Protein AF-A0A351GMQ4-F1 (afdb_monomer)

Radius of gyration: 13.63 Å; Cα contacts (8 Å, |Δi|>4): 111; chains: 1; bounding box: 33×30×32 Å

Sequence (86 aa):
MPCLGNNQPERDLILSPRHRLRLSSSIIGHSTREHQALVSVKDLLQLEGVDVVDTDAPITYYHIMTPEHQLIIAHGCLGETLFTGP

Foldseek 3Di:
DPQQDDCPQVDDDDDDQQWWWKGQDPVPDPPDPGSIDTDGLVVCCVPPPRDDDDDPDDDDDDAADDPDWDWDADSNITITGDDPDD

Solvent-accessible surface area (backbone atoms only — not comparable to full-atom values): 5703 Å² total; per-residue (Å²): 128,55,58,52,31,92,77,36,56,70,48,94,80,92,72,60,56,77,48,30,36,46,31,48,40,90,76,59,57,97,84,50,100,53,58,59,49,78,43,38,47,60,78,41,54,87,41,93,94,42,78,86,85,85,70,94,67,89,82,86,85,85,81,56,70,60,101,56,92,49,73,46,77,56,51,79,28,42,31,58,40,59,67,95,70,135

Mean predicted aligned error: 6.8 Å

Secondary structure (DSSP, 8-state):
--TT-TT-SSS-----TT-EEEEE-TTS-TT-SSSEEEEEGGGGTTSTT------SS---PPPP--SS--EEEETTEEEE------

pLDDT: mean 82.18, std 14.88, range [44.5, 94.12]

Structure (mmCIF, N/CA/C/O backbone):
data_AF-A0A351GMQ4-F1
#
_entry.id   AF-A0A351GMQ4-F1
#
loop_
_atom_site.group_PDB
_atom_site.id
_atom_site.type_symbol
_atom_site.label_atom_id
_atom_site.label_alt_id
_atom_site.label_comp_id
_atom_site.label_asym_id
_atom_site.label_entity_id
_atom_site.label_seq_id
_atom_site.pdbx_PDB_ins_code
_atom_site.Cartn_x
_atom_site.Cartn_y
_atom_site.Cartn_z
_atom_site.occupancy
_atom_site.B_iso_or_equiv
_atom_site.auth_seq_id
_atom_site.auth_comp_id
_atom_site.auth_asym_id
_atom_site.auth_atom_id
_atom_site.pdbx_PDB_model_num
ATOM 1 N N . MET A 1 1 ? -17.122 -8.762 -3.893 1.00 44.50 1 MET A N 1
ATOM 2 C CA . MET A 1 1 ? -17.490 -7.563 -3.098 1.00 44.50 1 MET A CA 1
ATOM 3 C C . MET A 1 1 ? -16.238 -6.721 -2.987 1.00 44.50 1 MET A C 1
ATOM 5 O O . MET A 1 1 ? -15.251 -7.276 -2.517 1.00 44.50 1 MET A O 1
ATOM 9 N N . PRO A 1 2 ? -16.217 -5.467 -3.462 1.00 50.66 2 PRO A N 1
ATOM 10 C CA . PRO A 1 2 ? -14.981 -4.704 -3.499 1.00 50.66 2 PRO A CA 1
ATOM 11 C C . PRO A 1 2 ? -14.609 -4.350 -2.059 1.00 50.66 2 PRO A C 1
ATOM 13 O O . PRO A 1 2 ? -15.313 -3.621 -1.367 1.00 50.66 2 PRO A O 1
ATOM 16 N N . CYS A 1 3 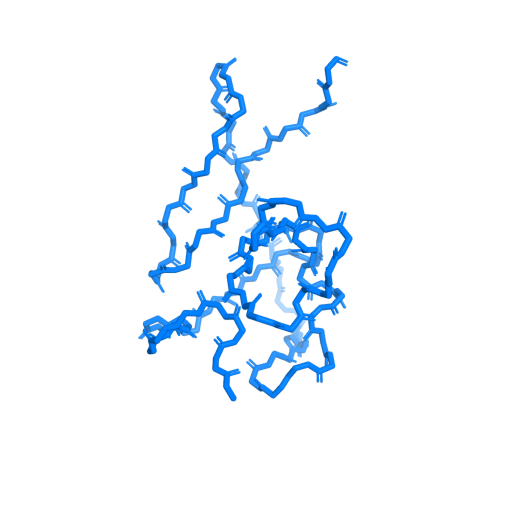? -13.531 -4.957 -1.581 1.00 56.88 3 CYS A N 1
ATOM 17 C CA . CYS A 1 3 ? -13.013 -4.834 -0.221 1.00 56.88 3 CYS A CA 1
ATOM 18 C C . CYS A 1 3 ? -12.646 -3.382 0.152 1.00 56.88 3 CYS A C 1
ATOM 20 O O . CYS A 1 3 ? -12.648 -3.022 1.330 1.00 56.88 3 CYS A O 1
ATOM 22 N N . LEU A 1 4 ? -12.388 -2.555 -0.864 1.00 67.69 4 LEU A N 1
ATOM 23 C CA . LEU A 1 4 ? -11.957 -1.163 -0.761 1.00 67.69 4 LEU A CA 1
ATOM 24 C C . LEU A 1 4 ? -13.119 -0.156 -0.833 1.00 67.69 4 LEU A C 1
ATOM 26 O O . LEU A 1 4 ? -12.964 0.962 -0.366 1.00 67.69 4 LEU A O 1
ATOM 30 N N . GLY A 1 5 ? -14.294 -0.551 -1.336 1.00 66.06 5 GLY A N 1
ATOM 31 C CA . GLY A 1 5 ? -15.443 0.339 -1.547 1.00 66.06 5 GLY A CA 1
ATOM 32 C C . GLY A 1 5 ? -16.079 0.152 -2.926 1.00 66.06 5 GLY A C 1
ATOM 33 O O . GLY A 1 5 ? -15.503 -0.476 -3.808 1.00 66.06 5 GLY A O 1
ATOM 34 N N . ASN A 1 6 ? -17.293 0.667 -3.136 1.00 68.75 6 ASN A N 1
ATOM 35 C CA . ASN A 1 6 ? -17.987 0.492 -4.416 1.00 68.75 6 ASN A CA 1
ATOM 36 C C . ASN A 1 6 ? -17.217 1.193 -5.552 1.00 68.75 6 ASN A C 1
ATOM 38 O O . ASN A 1 6 ? -16.973 2.392 -5.456 1.00 68.75 6 ASN A O 1
ATOM 42 N N . ASN A 1 7 ? -16.864 0.458 -6.614 1.00 72.88 7 ASN A N 1
ATOM 43 C CA . ASN A 1 7 ? -16.015 0.930 -7.722 1.00 72.88 7 ASN A CA 1
ATOM 44 C C . ASN A 1 7 ? -14.630 1.460 -7.296 1.00 72.88 7 ASN A C 1
ATOM 46 O O . ASN A 1 7 ? -14.129 2.409 -7.896 1.00 72.88 7 ASN A O 1
ATOM 50 N N . GLN A 1 8 ? -14.019 0.866 -6.265 1.00 78.69 8 GLN A N 1
ATOM 51 C CA . GLN A 1 8 ? -12.662 1.210 -5.838 1.00 78.69 8 GLN A CA 1
ATOM 52 C C . GLN A 1 8 ? -11.678 0.044 -6.032 1.00 78.69 8 GLN A C 1
ATOM 54 O O . GLN A 1 8 ? -12.031 -1.095 -5.707 1.00 78.69 8 GLN A O 1
ATOM 59 N N . PRO A 1 9 ? -10.448 0.325 -6.504 1.00 86.38 9 PRO A N 1
ATOM 60 C CA . PRO A 1 9 ? -9.950 1.655 -6.869 1.00 86.38 9 PRO A CA 1
ATOM 61 C C . PRO A 1 9 ? -10.542 2.166 -8.200 1.00 86.38 9 PRO A C 1
ATOM 63 O O . PRO A 1 9 ? -10.944 1.382 -9.054 1.00 86.38 9 PRO A O 1
ATOM 66 N N . GLU A 1 10 ? -10.585 3.489 -8.389 1.00 87.06 10 GLU A N 1
ATOM 67 C CA . GLU A 1 10 ? -11.037 4.125 -9.646 1.00 87.06 10 GLU A CA 1
ATOM 68 C C . GLU A 1 10 ? -10.129 3.766 -10.839 1.00 87.06 10 GLU A C 1
ATOM 70 O O . GLU A 1 10 ? -10.528 3.867 -12.000 1.00 87.06 10 GLU A O 1
ATOM 75 N N . ARG A 1 11 ? -8.883 3.384 -10.539 1.00 88.19 11 ARG A N 1
ATOM 76 C CA . ARG A 1 11 ? -7.863 2.840 -11.443 1.00 88.19 11 ARG A CA 1
ATOM 77 C C . ARG A 1 11 ? -6.769 2.149 -10.637 1.00 88.19 11 ARG A C 1
ATOM 79 O O . ARG A 1 11 ? -6.642 2.416 -9.445 1.00 88.19 11 ARG A O 1
ATOM 86 N N . ASP A 1 12 ? -5.944 1.348 -11.297 1.00 89.06 12 ASP A N 1
ATOM 87 C CA . ASP A 1 12 ? -4.869 0.594 -10.650 1.00 89.06 12 ASP A CA 1
ATOM 88 C C . ASP A 1 12 ? -3.974 1.465 -9.752 1.00 89.06 12 ASP A C 1
ATOM 90 O O . ASP A 1 12 ? -3.547 2.565 -10.120 1.00 89.06 12 ASP A O 1
ATOM 94 N N . LEU A 1 13 ? -3.687 0.943 -8.559 1.00 90.75 13 LEU A N 1
ATOM 95 C CA . LEU A 1 13 ? -2.770 1.518 -7.580 1.00 90.75 13 LEU A CA 1
ATOM 96 C C . LEU A 1 13 ? -1.553 0.605 -7.448 1.00 90.75 13 LEU A C 1
ATOM 98 O O . LEU A 1 13 ? -1.678 -0.536 -7.013 1.00 90.75 13 LEU A O 1
ATOM 102 N N . ILE A 1 14 ? -0.366 1.130 -7.751 1.00 92.00 14 ILE A N 1
ATOM 103 C CA . ILE A 1 14 ? 0.901 0.449 -7.468 1.00 92.00 14 ILE A CA 1
ATOM 104 C C . ILE A 1 14 ? 1.405 0.954 -6.120 1.00 92.00 14 ILE A C 1
ATOM 106 O O . ILE A 1 14 ? 1.714 2.136 -5.961 1.00 92.00 14 ILE A O 1
ATOM 110 N N . LEU A 1 15 ? 1.461 0.063 -5.135 1.00 91.75 15 LEU A N 1
ATOM 111 C CA . LEU A 1 15 ? 1.760 0.405 -3.747 1.00 91.75 15 LEU A CA 1
ATOM 112 C C . LEU A 1 15 ? 2.893 -0.457 -3.203 1.00 91.75 15 LEU A C 1
ATOM 114 O O . LEU A 1 15 ? 3.098 -1.591 -3.631 1.00 91.75 15 LEU A O 1
ATOM 118 N N . SER A 1 16 ? 3.605 0.068 -2.204 1.00 92.56 16 SER A N 1
ATOM 119 C CA . SER A 1 16 ? 4.566 -0.751 -1.471 1.00 92.56 16 SER A CA 1
ATOM 120 C C . SER A 1 16 ? 3.825 -1.816 -0.648 1.00 92.56 16 SER A C 1
ATOM 122 O O . SER A 1 16 ? 2.760 -1.528 -0.094 1.00 92.56 16 SER A O 1
ATOM 124 N N . PRO A 1 17 ? 4.392 -3.025 -0.466 1.00 92.88 17 PRO A N 1
ATOM 125 C CA . PRO A 1 17 ? 3.709 -4.115 0.238 1.00 92.88 17 PRO A CA 1
ATOM 126 C C . PRO A 1 17 ? 3.265 -3.778 1.673 1.00 92.88 17 PRO A C 1
ATOM 128 O O . PRO A 1 17 ? 2.323 -4.377 2.188 1.00 92.88 17 PRO A O 1
ATOM 131 N N . ARG A 1 18 ? 3.950 -2.837 2.343 1.00 92.75 18 ARG A N 1
ATOM 132 C CA . ARG A 1 18 ? 3.646 -2.413 3.723 1.00 92.75 18 ARG A CA 1
ATOM 133 C C . ARG A 1 18 ? 2.702 -1.214 3.807 1.00 92.75 18 ARG A C 1
ATOM 135 O O . ARG A 1 18 ? 2.284 -0.898 4.918 1.00 92.75 18 ARG A O 1
ATOM 142 N N . HIS A 1 19 ? 2.380 -0.558 2.692 1.00 93.00 19 HIS A N 1
ATOM 143 C CA . HIS A 1 19 ? 1.385 0.513 2.678 1.00 93.00 19 HIS A CA 1
ATOM 144 C C . HIS A 1 19 ? 0.046 -0.049 3.167 1.00 93.00 19 HIS A C 1
ATOM 146 O O . HIS A 1 19 ? -0.296 -1.186 2.835 1.00 93.00 19 HIS A O 1
ATOM 152 N N . ARG A 1 20 ? -0.693 0.707 3.981 1.00 92.25 20 ARG A N 1
ATOM 153 C CA . ARG A 1 20 ? -1.965 0.247 4.545 1.00 92.25 20 ARG A CA 1
ATOM 154 C C . ARG A 1 20 ? -3.132 0.980 3.911 1.00 92.25 20 ARG A C 1
ATOM 156 O O . ARG A 1 20 ? -3.110 2.202 3.808 1.00 92.25 20 ARG A O 1
ATOM 163 N N . LEU A 1 21 ? -4.142 0.225 3.499 1.00 91.25 21 LEU A N 1
ATOM 164 C CA . LEU A 1 21 ? -5.392 0.755 2.966 1.00 91.25 21 LEU A CA 1
ATOM 165 C C . LEU A 1 21 ? -6.513 0.537 3.977 1.00 91.25 21 LEU A C 1
ATOM 167 O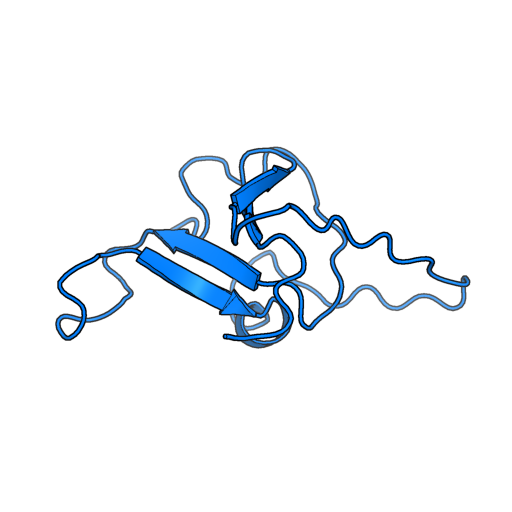 O . LEU A 1 21 ? -6.541 -0.479 4.680 1.00 91.25 21 LEU A O 1
ATOM 171 N N . ARG A 1 22 ? -7.444 1.488 4.045 1.00 88.31 22 ARG A N 1
ATOM 172 C CA . ARG A 1 22 ? -8.655 1.357 4.851 1.00 88.31 22 ARG A CA 1
ATOM 173 C C . ARG A 1 22 ? -9.654 0.497 4.097 1.00 88.31 22 ARG A C 1
ATOM 175 O O . ARG A 1 22 ? -10.199 0.917 3.083 1.00 88.31 22 ARG A O 1
ATOM 182 N N . LEU A 1 23 ? -9.936 -0.678 4.633 1.00 83.94 23 LEU A N 1
ATOM 183 C CA . LEU A 1 23 ? -11.027 -1.520 4.166 1.00 83.94 23 LEU A CA 1
ATOM 184 C C . LEU A 1 23 ? -12.284 -1.184 4.952 1.00 83.94 23 LEU A C 1
ATOM 186 O O . LEU A 1 23 ? -12.232 -1.070 6.177 1.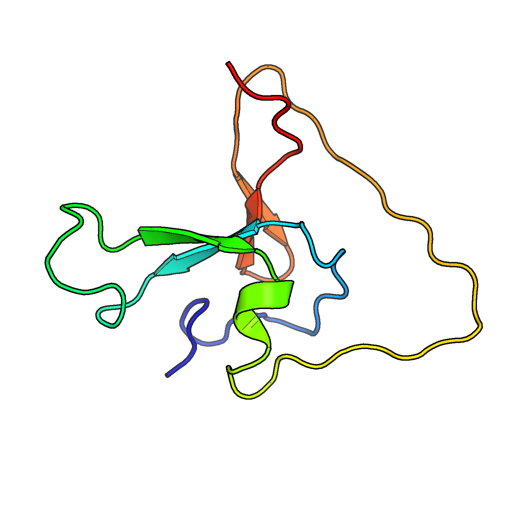00 83.94 23 LEU A O 1
ATOM 190 N N . SER A 1 24 ? -13.414 -1.080 4.262 1.00 70.06 24 SER A N 1
ATOM 191 C CA . SER A 1 24 ? -14.735 -1.017 4.884 1.00 70.06 24 SER A CA 1
A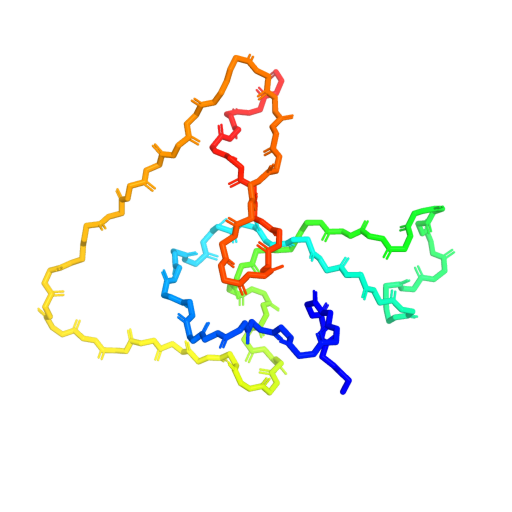TOM 192 C C . SER A 1 24 ? -15.556 -2.184 4.370 1.00 70.06 24 SER A C 1
ATOM 194 O O . SER A 1 24 ? -15.959 -2.203 3.209 1.00 70.06 24 SER A O 1
ATOM 196 N N . SER A 1 25 ? -15.789 -3.183 5.211 1.00 61.81 25 SER A N 1
ATOM 197 C CA . SER A 1 25 ? -16.645 -4.304 4.841 1.00 61.81 25 SER A CA 1
ATOM 198 C C . SER A 1 25 ? -17.336 -4.878 6.067 1.00 61.81 25 SER A C 1
ATOM 200 O O . SER A 1 25 ? -16.800 -4.870 7.173 1.00 61.81 25 SER A O 1
ATOM 202 N N . SER A 1 26 ? -18.502 -5.471 5.838 1.00 52.41 26 SER A N 1
ATOM 203 C CA . SER A 1 26 ? -19.140 -6.420 6.752 1.00 52.41 26 SER A CA 1
ATOM 204 C C . SER A 1 26 ? -18.339 -7.726 6.929 1.00 52.41 26 SER A C 1
ATOM 206 O O . SER A 1 26 ? -18.749 -8.581 7.706 1.00 52.41 26 SER A O 1
ATOM 208 N N . ILE A 1 27 ? -17.207 -7.887 6.223 1.00 52.03 27 ILE A N 1
ATOM 209 C CA . ILE A 1 27 ? -16.304 -9.053 6.271 1.00 52.03 27 ILE A CA 1
ATOM 210 C C . ILE A 1 27 ? -15.285 -8.913 7.419 1.00 52.03 27 ILE A C 1
ATOM 212 O O . ILE A 1 27 ? -14.750 -9.912 7.899 1.00 52.03 27 ILE A O 1
ATOM 216 N N . ILE A 1 28 ? -15.059 -7.694 7.925 1.00 52.59 28 ILE A N 1
ATOM 217 C CA . ILE A 1 28 ? -14.322 -7.471 9.174 1.00 52.59 28 ILE A CA 1
ATOM 218 C C . ILE A 1 28 ? -15.260 -7.905 10.307 1.00 52.59 28 ILE A C 1
ATOM 220 O O . ILE A 1 28 ? -16.180 -7.183 10.687 1.00 52.59 28 ILE A O 1
ATOM 224 N N . GLY A 1 29 ? -15.091 -9.152 10.752 1.00 45.09 29 GLY A N 1
ATOM 225 C CA . GLY A 1 29 ? -15.975 -9.832 11.693 1.00 45.09 29 GLY A CA 1
ATOM 226 C C . GLY A 1 29 ? -16.264 -9.045 12.976 1.00 45.09 29 GLY A C 1
ATOM 227 O O . GLY A 1 29 ? -15.505 -8.168 13.381 1.00 45.09 29 GLY A O 1
ATOM 228 N N . HIS A 1 30 ? -17.378 -9.426 13.608 1.00 50.19 30 HIS A N 1
ATOM 229 C CA . HIS A 1 30 ? -18.081 -8.889 14.787 1.00 50.19 30 HIS A CA 1
ATOM 230 C C . HIS A 1 30 ? -17.271 -8.430 16.030 1.00 50.19 30 HIS A C 1
ATOM 232 O O . HIS A 1 30 ? -17.876 -8.091 17.046 1.00 50.19 30 HIS A O 1
ATOM 238 N N . SER A 1 31 ? -15.940 -8.410 16.004 1.00 52.47 31 SER A N 1
ATOM 239 C CA . SER A 1 31 ? -15.070 -8.039 17.125 1.00 52.47 31 SER A CA 1
ATOM 240 C C . SER A 1 31 ? -14.643 -6.567 17.150 1.00 52.47 31 SER A C 1
ATOM 242 O O . SER A 1 31 ? -14.154 -6.106 18.181 1.00 52.47 31 SER A O 1
ATOM 244 N N . THR A 1 32 ? -14.834 -5.807 16.067 1.00 47.75 32 THR A N 1
ATOM 245 C CA . THR A 1 32 ? -14.501 -4.375 16.019 1.00 47.75 32 THR A CA 1
ATOM 246 C C . THR A 1 32 ? -15.781 -3.551 15.930 1.00 47.75 32 THR A C 1
ATOM 248 O O . THR A 1 32 ? -16.583 -3.697 15.014 1.00 47.75 32 THR A O 1
ATOM 251 N N . ARG A 1 33 ? -16.003 -2.675 16.918 1.00 48.66 33 ARG A N 1
ATOM 252 C CA . ARG A 1 33 ? -17.118 -1.707 16.925 1.00 48.66 33 ARG A CA 1
ATOM 253 C C . ARG A 1 33 ? -17.013 -0.658 15.807 1.00 48.66 33 ARG A C 1
ATOM 255 O O . ARG A 1 33 ? -17.908 0.168 15.677 1.00 48.66 33 ARG A O 1
ATOM 262 N N . GLU A 1 34 ? -15.968 -0.727 14.988 1.00 53.22 34 GLU A N 1
ATOM 263 C CA . GLU A 1 34 ? -15.826 0.019 13.749 1.00 53.22 34 GLU A CA 1
ATOM 264 C C . GLU A 1 34 ? -15.625 -0.972 12.602 1.00 53.22 34 GLU A C 1
ATOM 266 O O . GLU A 1 34 ? -14.666 -1.735 12.595 1.00 53.22 34 GLU A O 1
ATOM 271 N N . HIS A 1 35 ? -16.522 -0.962 11.615 1.00 62.59 35 HIS A N 1
ATOM 272 C CA . HIS A 1 35 ? -16.454 -1.814 10.417 1.00 62.59 35 HIS A CA 1
ATOM 273 C C . HIS A 1 35 ? -15.352 -1.371 9.435 1.00 62.59 35 HIS A C 1
ATOM 275 O O . HIS A 1 35 ? -15.549 -1.383 8.216 1.00 62.59 35 HIS A O 1
ATOM 281 N N . GLN A 1 36 ? -14.230 -0.874 9.959 1.00 72.00 36 GLN A N 1
ATOM 282 C CA . GLN A 1 36 ? -13.143 -0.270 9.205 1.00 72.00 36 GLN A CA 1
ATOM 283 C C . GLN A 1 36 ? -11.803 -0.667 9.822 1.00 72.00 36 GLN A C 1
ATOM 285 O O . GLN A 1 36 ? -11.607 -0.543 11.028 1.00 72.00 36 GLN A O 1
ATOM 290 N N . ALA A 1 37 ? -10.872 -1.137 8.994 1.00 85.06 37 ALA A N 1
ATOM 291 C CA . ALA A 1 37 ? -9.533 -1.518 9.437 1.00 85.06 37 ALA A CA 1
ATOM 292 C C . ALA A 1 37 ? -8.477 -1.087 8.419 1.00 85.06 37 ALA A C 1
ATOM 294 O O . ALA A 1 37 ? -8.728 -1.098 7.214 1.00 85.06 37 ALA A O 1
ATOM 295 N N . LEU A 1 38 ? -7.287 -0.742 8.915 1.00 88.81 38 LEU A N 1
ATOM 296 C CA . LEU A 1 38 ? -6.101 -0.528 8.090 1.00 88.81 38 LEU A CA 1
ATOM 297 C C . LEU A 1 38 ? -5.370 -1.855 7.899 1.00 88.81 38 LEU A C 1
ATOM 299 O O . LEU A 1 38 ? -4.843 -2.432 8.854 1.00 88.81 38 LEU A O 1
ATOM 303 N N . VAL A 1 39 ? -5.334 -2.329 6.659 1.00 90.31 39 VAL A N 1
ATOM 304 C CA . VAL A 1 39 ? -4.720 -3.608 6.289 1.00 90.31 39 VAL A CA 1
ATOM 305 C C . VAL A 1 39 ? -3.578 -3.351 5.321 1.00 90.31 39 VAL A C 1
ATOM 307 O O . VAL A 1 39 ? -3.687 -2.495 4.445 1.00 90.31 39 VAL A O 1
ATOM 310 N N . SER A 1 40 ? -2.458 -4.053 5.509 1.00 91.69 40 SER A N 1
ATOM 311 C CA . SER A 1 40 ? -1.304 -3.881 4.629 1.00 91.69 40 SER A CA 1
ATOM 312 C C . SER A 1 40 ? -1.557 -4.527 3.268 1.00 91.69 40 SER A C 1
ATOM 314 O O . SER A 1 40 ? -2.181 -5.582 3.199 1.00 91.69 40 SER A O 1
ATOM 316 N N . VAL A 1 41 ? -1.072 -3.912 2.188 1.00 91.75 41 VAL A N 1
ATOM 317 C CA . VAL A 1 41 ? -1.323 -4.375 0.811 1.00 91.75 41 VAL A CA 1
ATOM 318 C C . VAL A 1 41 ? -0.895 -5.830 0.600 1.00 91.75 41 VAL A C 1
ATOM 320 O O . VAL A 1 41 ? -1.618 -6.588 -0.036 1.00 91.75 41 VAL A O 1
ATOM 323 N N . LYS A 1 42 ? 0.219 -6.273 1.196 1.00 93.12 42 LYS A N 1
ATOM 324 C CA . LYS A 1 42 ? 0.647 -7.685 1.127 1.00 93.12 42 LYS A CA 1
ATOM 325 C C . LYS A 1 42 ? -0.366 -8.673 1.722 1.00 93.12 42 LYS A C 1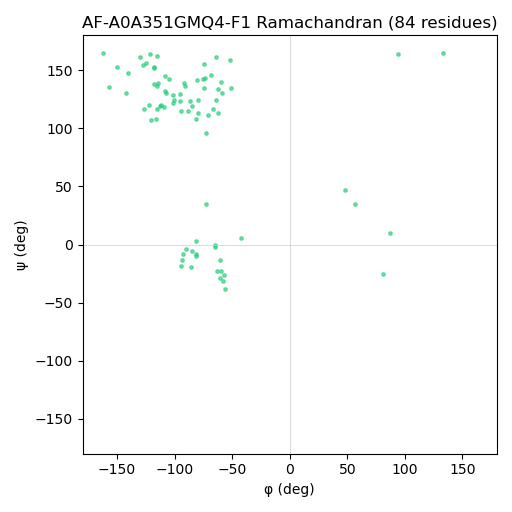
ATOM 327 O O . LYS A 1 42 ? -0.411 -9.820 1.293 1.00 93.12 42 LYS A O 1
ATOM 332 N N . ASP A 1 43 ? -1.164 -8.248 2.700 1.00 91.06 43 ASP A N 1
ATOM 333 C CA . ASP A 1 43 ? -2.181 -9.099 3.326 1.00 91.06 43 ASP A CA 1
ATOM 334 C C . ASP A 1 43 ? -3.462 -9.141 2.467 1.00 91.06 43 ASP A C 1
ATOM 336 O O . ASP A 1 43 ? -4.344 -9.963 2.710 1.00 91.06 43 ASP A O 1
ATOM 340 N N . LEU A 1 44 ? -3.557 -8.282 1.442 1.00 88.69 44 LEU A N 1
ATOM 341 C CA . LEU A 1 44 ? -4.660 -8.225 0.479 1.00 88.69 44 LEU A CA 1
ATOM 342 C C . LEU A 1 44 ? -4.443 -9.116 -0.749 1.00 88.69 44 LEU A C 1
ATOM 344 O O . LEU A 1 44 ? -5.356 -9.222 -1.555 1.00 88.69 44 LEU A O 1
ATOM 348 N N . LEU A 1 45 ? -3.293 -9.786 -0.889 1.00 90.00 45 LEU A N 1
ATOM 349 C CA . LEU A 1 45 ? -2.974 -10.643 -2.047 1.00 90.00 45 LEU A CA 1
ATOM 350 C C . LEU A 1 45 ? -3.941 -11.826 -2.248 1.00 90.00 45 LEU A C 1
ATOM 352 O O . LEU A 1 45 ? -3.912 -12.483 -3.279 1.00 90.00 45 LEU A O 1
ATOM 356 N N . GLN A 1 46 ? -4.780 -12.135 -1.256 1.00 86.31 46 GLN A N 1
ATOM 357 C CA . GLN A 1 46 ? -5.831 -13.154 -1.374 1.00 86.31 46 GLN A CA 1
ATOM 358 C C . GLN A 1 46 ? -7.124 -12.609 -2.004 1.00 86.31 46 GLN A C 1
ATOM 360 O O . GLN A 1 46 ? -8.073 -13.365 -2.208 1.00 86.31 46 GLN A O 1
ATOM 365 N N . LEU A 1 47 ? -7.199 -11.300 -2.253 1.00 84.88 47 LEU A N 1
ATOM 366 C CA . LEU A 1 47 ? -8.361 -10.640 -2.832 1.00 84.88 47 LEU A CA 1
ATOM 367 C C . LEU A 1 47 ? -8.222 -10.587 -4.352 1.00 84.88 47 LEU A C 1
ATOM 369 O O . LEU A 1 47 ? -7.157 -10.295 -4.886 1.00 84.88 47 LEU A O 1
ATOM 373 N N . GLU A 1 48 ? -9.328 -10.843 -5.046 1.00 83.62 48 GLU A N 1
ATOM 374 C CA . GLU A 1 48 ? -9.403 -10.717 -6.500 1.00 83.62 48 GLU A CA 1
ATOM 375 C C . GLU A 1 48 ? -9.061 -9.281 -6.938 1.00 83.62 48 GLU A C 1
ATOM 377 O O . GLU A 1 48 ? -9.608 -8.319 -6.392 1.00 83.62 48 GLU A O 1
ATOM 382 N N . GLY A 1 49 ? -8.160 -9.146 -7.917 1.00 86.00 49 GLY A N 1
ATOM 383 C CA . GLY A 1 49 ? -7.695 -7.856 -8.439 1.00 86.00 49 GLY A CA 1
ATOM 384 C C . GLY A 1 49 ? -6.516 -7.232 -7.682 1.00 86.00 49 GLY A C 1
ATOM 385 O O . GLY A 1 49 ? -6.193 -6.072 -7.933 1.00 86.00 49 GLY A O 1
ATOM 386 N N . VAL A 1 50 ? -5.883 -7.964 -6.757 1.00 90.19 50 VAL A N 1
ATOM 387 C CA . VAL A 1 50 ? -4.648 -7.538 -6.083 1.00 90.19 50 VAL A CA 1
ATOM 388 C C . VAL A 1 50 ? -3.518 -8.496 -6.437 1.00 90.19 50 VAL A C 1
ATOM 390 O O . VAL A 1 50 ? -3.459 -9.611 -5.927 1.00 90.19 50 VAL A O 1
ATOM 393 N N . ASP A 1 51 ? -2.582 -8.022 -7.253 1.00 92.88 51 ASP A N 1
ATOM 394 C CA . ASP A 1 51 ? -1.470 -8.823 -7.758 1.00 92.88 51 ASP A CA 1
ATOM 395 C C . ASP A 1 51 ? -0.110 -8.185 -7.448 1.00 92.88 51 ASP A C 1
ATOM 397 O O . ASP A 1 51 ? 0.020 -6.973 -7.246 1.00 92.88 51 ASP A O 1
ATOM 401 N N . VAL A 1 52 ? 0.931 -9.020 -7.418 1.00 93.19 52 VAL A N 1
ATOM 402 C CA . VAL A 1 52 ? 2.317 -8.552 -7.324 1.00 93.19 52 VAL A CA 1
ATOM 403 C C . VAL A 1 52 ? 2.777 -8.101 -8.705 1.00 93.19 52 VAL A C 1
ATOM 405 O O . VAL A 1 52 ? 2.755 -8.876 -9.658 1.00 93.19 52 VAL A O 1
ATOM 408 N N . VAL A 1 53 ? 3.241 -6.856 -8.802 1.00 93.00 53 VAL A N 1
ATOM 409 C CA . VAL A 1 53 ? 3.898 -6.350 -10.010 1.00 93.00 53 VAL A CA 1
ATOM 410 C C . VAL A 1 53 ? 5.354 -6.810 -10.001 1.00 93.00 53 VAL A C 1
ATOM 412 O O . VAL A 1 53 ? 6.152 -6.308 -9.209 1.00 93.00 53 VAL A O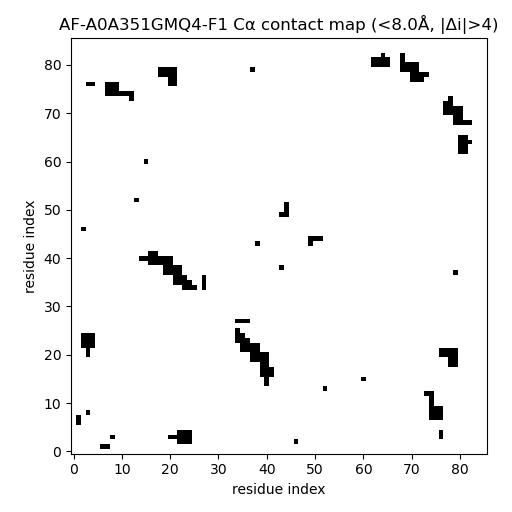 1
ATOM 415 N N . ASP A 1 54 ? 5.686 -7.762 -10.872 1.00 90.69 54 ASP A N 1
ATOM 416 C CA . ASP A 1 54 ? 7.064 -8.195 -11.112 1.00 90.69 54 ASP A CA 1
ATOM 417 C C . ASP A 1 54 ? 7.707 -7.304 -12.183 1.00 90.69 54 ASP A C 1
ATOM 419 O O . ASP A 1 54 ? 7.150 -7.109 -13.267 1.00 90.69 54 ASP A O 1
ATOM 423 N N . THR A 1 55 ? 8.837 -6.681 -11.857 1.00 90.00 55 THR A N 1
ATOM 424 C CA . THR A 1 55 ? 9.507 -5.722 -12.740 1.00 90.00 55 THR A CA 1
ATOM 425 C C . THR A 1 55 ? 10.985 -5.599 -12.402 1.00 90.00 55 THR A C 1
ATOM 427 O O . THR A 1 55 ? 11.363 -5.428 -11.245 1.00 90.00 55 THR A O 1
ATOM 430 N N . ASP A 1 56 ? 11.815 -5.604 -13.443 1.00 91.69 56 ASP A N 1
ATOM 431 C CA . ASP A 1 56 ? 13.257 -5.354 -13.344 1.00 91.69 56 ASP A CA 1
ATOM 432 C C . ASP A 1 56 ? 13.593 -3.852 -13.290 1.00 91.69 56 ASP A C 1
ATOM 434 O O . ASP A 1 56 ? 14.746 -3.460 -13.091 1.00 91.69 56 ASP A O 1
ATOM 438 N N . ALA A 1 57 ? 12.598 -2.982 -13.498 1.00 93.56 57 ALA A N 1
ATOM 439 C CA . ALA A 1 57 ? 12.794 -1.541 -13.460 1.00 93.56 57 ALA A CA 1
ATOM 440 C C . ALA A 1 57 ? 12.939 -1.038 -12.011 1.00 93.56 57 ALA A C 1
ATOM 442 O O . ALA A 1 57 ? 12.221 -1.497 -11.118 1.00 93.56 57 ALA A O 1
ATOM 443 N N . PRO A 1 58 ? 13.814 -0.047 -11.755 1.00 92.38 58 PRO A N 1
ATOM 444 C CA . PRO A 1 58 ? 13.934 0.543 -10.429 1.00 92.38 58 PRO A CA 1
ATOM 445 C C . PRO A 1 58 ? 12.621 1.219 -10.012 1.00 92.38 58 PRO A C 1
ATOM 447 O O . PRO A 1 58 ? 12.032 1.986 -10.775 1.00 92.38 58 PRO A O 1
ATOM 450 N N . ILE A 1 59 ? 12.194 0.962 -8.774 1.00 91.81 59 ILE A N 1
ATOM 451 C CA . ILE A 1 59 ? 10.987 1.543 -8.180 1.00 91.81 59 ILE A CA 1
ATOM 452 C C . ILE A 1 59 ? 11.368 2.591 -7.136 1.00 91.81 59 ILE A C 1
ATOM 454 O O . ILE A 1 59 ? 12.149 2.321 -6.223 1.00 91.81 59 ILE A O 1
ATOM 458 N N . THR A 1 60 ? 10.756 3.771 -7.237 1.00 92.25 60 THR A N 1
ATOM 459 C CA . THR A 1 60 ? 10.882 4.850 -6.250 1.00 92.25 60 THR A CA 1
ATOM 460 C C . THR A 1 60 ? 9.570 4.998 -5.490 1.00 92.25 60 THR A C 1
ATOM 462 O O . THR A 1 60 ? 8.543 5.328 -6.080 1.00 92.25 60 THR A O 1
ATOM 465 N N . TYR A 1 61 ? 9.604 4.795 -4.173 1.00 90.25 61 TYR A N 1
ATOM 466 C CA . TYR A 1 61 ? 8.456 5.034 -3.299 1.00 90.25 61 TYR A CA 1
ATOM 467 C C . TYR A 1 61 ? 8.531 6.426 -2.675 1.00 90.25 61 TYR A C 1
ATOM 469 O O . TYR A 1 61 ? 9.535 6.790 -2.064 1.00 90.25 61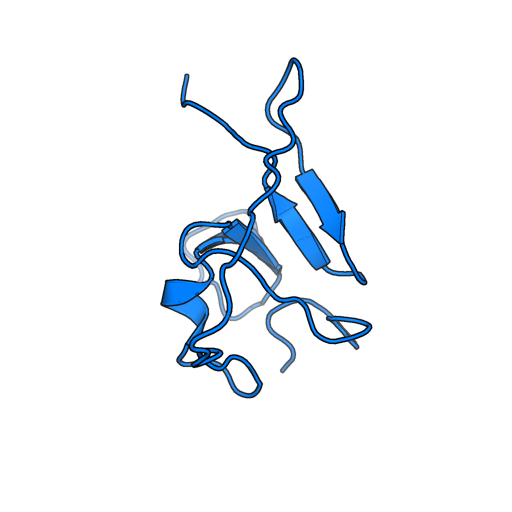 TYR A O 1
ATOM 477 N N . TYR A 1 62 ? 7.440 7.182 -2.782 1.00 90.75 62 TYR A N 1
ATOM 478 C CA . TYR A 1 62 ? 7.276 8.457 -2.095 1.00 90.75 62 TYR A CA 1
ATOM 479 C C . TYR A 1 62 ? 6.415 8.258 -0.852 1.00 90.75 62 TYR A C 1
ATOM 481 O O . TYR A 1 62 ? 5.290 7.765 -0.933 1.00 90.75 62 TYR A O 1
ATOM 489 N N . HIS A 1 63 ? 6.948 8.653 0.300 1.00 90.62 63 HIS A N 1
ATOM 490 C CA . HIS A 1 63 ? 6.221 8.637 1.561 1.00 90.62 63 HIS A CA 1
ATOM 491 C C . HIS A 1 63 ? 5.740 10.045 1.898 1.00 90.62 63 HIS A C 1
ATOM 493 O O . HIS A 1 63 ? 6.524 10.992 1.900 1.00 90.62 63 HIS A O 1
ATOM 499 N N . ILE A 1 64 ? 4.450 10.169 2.197 1.00 91.38 64 ILE A N 1
ATOM 500 C CA . ILE A 1 64 ? 3.837 11.411 2.666 1.00 91.38 64 ILE A CA 1
ATOM 501 C C . ILE A 1 64 ? 3.680 11.290 4.177 1.00 91.38 64 ILE A C 1
ATOM 503 O O . ILE A 1 64 ? 3.018 10.366 4.642 1.00 91.38 64 ILE A O 1
ATOM 507 N N . MET A 1 65 ? 4.281 12.208 4.929 1.00 93.88 65 MET A N 1
ATOM 508 C CA . MET A 1 65 ? 4.137 12.309 6.381 1.00 93.88 65 MET A CA 1
ATOM 509 C C . MET A 1 65 ? 3.438 13.623 6.723 1.00 93.88 65 MET A C 1
ATOM 511 O O . MET A 1 65 ? 3.759 14.670 6.159 1.00 93.88 65 MET A O 1
ATOM 515 N N . THR A 1 66 ? 2.489 13.562 7.647 1.00 93.06 66 THR A N 1
ATOM 516 C CA . THR A 1 66 ? 1.725 14.709 8.150 1.00 93.06 66 THR A CA 1
ATOM 517 C C . THR A 1 66 ? 2.030 14.943 9.636 1.00 93.06 66 THR A C 1
ATOM 519 O O . THR A 1 66 ? 2.552 14.039 10.289 1.00 93.06 66 THR A O 1
ATOM 522 N N . PRO A 1 67 ? 1.735 16.138 10.198 1.00 92.06 67 PRO A N 1
ATOM 523 C CA . PRO A 1 67 ? 1.978 16.423 11.620 1.00 92.06 67 PRO A CA 1
ATOM 524 C C . PRO A 1 67 ? 1.262 15.462 12.576 1.00 92.06 67 PRO A C 1
ATOM 526 O O . PRO A 1 67 ? 1.766 15.161 13.652 1.00 92.06 67 PRO A O 1
ATOM 529 N N . GLU A 1 68 ? 0.097 14.971 12.160 1.00 91.81 68 GLU A N 1
ATOM 530 C CA . GLU A 1 68 ? -0.675 13.942 12.849 1.00 91.81 68 GLU A CA 1
ATOM 531 C C . GLU A 1 68 ? -0.882 12.746 11.924 1.00 91.81 68 GLU A C 1
ATOM 533 O O . GLU A 1 68 ? -0.729 12.860 10.707 1.00 91.81 68 GLU A O 1
ATOM 538 N N . HIS A 1 69 ? -1.273 11.605 12.488 1.00 91.69 69 HIS A N 1
ATOM 539 C CA . HIS A 1 69 ? -1.633 10.435 11.700 1.00 91.69 69 HIS A CA 1
ATOM 54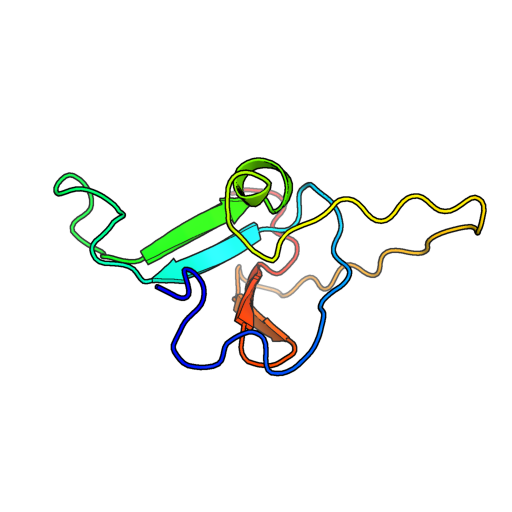0 C C . HIS A 1 69 ? -2.916 10.695 10.894 1.00 91.69 69 HIS A C 1
ATOM 542 O O . HIS A 1 69 ? -3.985 10.907 11.467 1.00 91.69 69 HIS A O 1
ATOM 548 N N . GLN A 1 70 ? -2.810 10.674 9.563 1.00 93.44 70 GLN A N 1
ATOM 549 C CA . GLN A 1 70 ? -3.932 10.938 8.660 1.00 93.44 70 GLN A CA 1
ATOM 550 C C . GLN A 1 70 ? -4.076 9.872 7.575 1.00 93.44 70 GLN A C 1
ATOM 552 O O . GLN A 1 70 ? -3.138 9.135 7.258 1.00 93.44 70 GLN A O 1
ATOM 557 N N . LEU A 1 71 ? -5.266 9.835 6.973 1.00 92.31 71 LEU A N 1
ATOM 558 C CA . LEU A 1 71 ? -5.552 9.064 5.770 1.00 92.31 71 LEU A CA 1
ATOM 559 C C . LEU A 1 71 ? -5.648 10.003 4.568 1.00 92.31 71 LEU A C 1
ATOM 561 O O . LEU A 1 71 ? -6.206 11.096 4.672 1.00 92.31 71 LEU A O 1
ATOM 565 N N . ILE A 1 72 ? -5.148 9.552 3.425 1.00 92.12 72 ILE A N 1
ATOM 566 C CA . ILE A 1 72 ? -5.216 10.258 2.144 1.00 92.12 72 ILE A CA 1
ATOM 567 C C . ILE A 1 72 ? -6.003 9.436 1.129 1.00 92.12 72 ILE A C 1
ATOM 569 O O . ILE A 1 72 ? -6.057 8.212 1.214 1.00 92.12 72 ILE A O 1
ATOM 573 N N . ILE A 1 73 ? -6.619 10.110 0.160 1.00 90.81 73 ILE A N 1
ATOM 574 C CA . ILE A 1 73 ? -7.356 9.452 -0.920 1.00 90.81 73 ILE A CA 1
ATOM 575 C C . ILE A 1 73 ? -6.434 9.318 -2.133 1.00 90.81 73 ILE A C 1
ATOM 577 O O . ILE A 1 73 ? -5.937 10.319 -2.648 1.00 90.81 73 ILE A O 1
ATOM 581 N N . ALA A 1 74 ? -6.245 8.091 -2.608 1.00 89.06 74 ALA A N 1
ATOM 582 C CA . ALA A 1 74 ? -5.531 7.769 -3.837 1.00 89.06 74 ALA A CA 1
ATOM 583 C C . ALA A 1 74 ? -6.430 6.889 -4.714 1.00 89.06 74 ALA A C 1
ATOM 585 O O . ALA A 1 74 ? -6.802 5.792 -4.311 1.00 89.06 74 ALA A O 1
ATOM 586 N N . HIS A 1 75 ? -6.811 7.385 -5.896 1.00 89.44 75 HIS A N 1
ATOM 587 C CA . HIS A 1 75 ? -7.716 6.691 -6.831 1.00 89.44 75 HIS A CA 1
ATOM 588 C C . HIS A 1 75 ? -8.981 6.134 -6.151 1.00 89.44 75 HIS A C 1
ATOM 590 O O . HIS A 1 75 ? -9.336 4.970 -6.312 1.00 89.44 75 HIS A O 1
ATOM 596 N N . GLY A 1 76 ? -9.629 6.964 -5.332 1.00 87.31 76 GLY A N 1
ATOM 597 C CA . GLY A 1 76 ? -10.820 6.603 -4.560 1.00 87.31 76 GLY A CA 1
ATOM 598 C C . GLY A 1 76 ? -10.537 5.842 -3.257 1.00 87.31 76 GLY A C 1
ATOM 599 O O . GLY A 1 76 ? -11.319 5.966 -2.319 1.00 87.31 76 GLY A O 1
ATOM 600 N N . CYS A 1 77 ? -9.411 5.135 -3.140 1.00 88.44 77 CYS A N 1
ATOM 601 C CA . CYS A 1 77 ? -9.057 4.362 -1.949 1.00 88.44 77 CYS A CA 1
ATOM 602 C C . CYS A 1 77 ? -8.459 5.237 -0.845 1.00 88.44 77 CYS A C 1
ATOM 604 O O . CYS A 1 77 ? -7.631 6.109 -1.104 1.00 88.44 77 CYS A O 1
ATOM 606 N N . LEU A 1 78 ? -8.813 4.950 0.408 1.00 91.12 78 LEU A N 1
ATOM 607 C CA . LEU A 1 78 ? -8.178 5.564 1.574 1.00 91.12 78 LEU A CA 1
ATOM 608 C C . LEU A 1 78 ? -6.903 4.802 1.949 1.00 91.12 78 LEU A C 1
ATOM 610 O O . LEU A 1 78 ? -6.972 3.621 2.287 1.00 91.12 78 LEU A O 1
ATOM 614 N N . GLY A 1 79 ? -5.762 5.484 1.916 1.00 91.69 79 GLY A N 1
ATOM 615 C CA . GLY A 1 79 ? -4.451 4.973 2.315 1.00 91.69 79 GLY A CA 1
ATOM 616 C C . GLY A 1 79 ? -3.860 5.738 3.494 1.00 91.69 79 GLY A C 1
ATOM 617 O O . GLY A 1 79 ? -4.164 6.911 3.710 1.00 91.69 79 GLY A O 1
ATOM 618 N N . GLU A 1 80 ? -3.032 5.061 4.277 1.00 93.50 80 GLU A N 1
ATOM 619 C CA . GLU A 1 80 ? -2.346 5.633 5.435 1.00 93.50 80 GLU A CA 1
ATOM 620 C C . GLU A 1 80 ? -1.190 6.550 4.999 1.00 93.50 80 GLU A C 1
ATOM 622 O O . GLU A 1 80 ? -0.379 6.197 4.137 1.00 93.50 80 GLU A O 1
ATOM 627 N N . THR A 1 81 ? -1.083 7.727 5.620 1.00 94.12 81 THR A N 1
ATOM 628 C CA . THR A 1 81 ? 0.176 8.494 5.615 1.00 94.12 81 THR A CA 1
ATOM 629 C C . THR A 1 81 ? 1.268 7.713 6.352 1.00 94.12 81 THR A C 1
ATOM 631 O O . THR A 1 81 ? 0.991 6.797 7.125 1.00 94.12 81 THR A O 1
ATOM 634 N N . LEU A 1 82 ? 2.541 8.046 6.132 1.00 91.94 82 LEU A N 1
ATOM 635 C CA . LEU A 1 82 ? 3.620 7.451 6.914 1.00 91.94 82 LEU A CA 1
ATOM 636 C C . LEU A 1 82 ? 3.442 7.826 8.390 1.00 91.94 82 LEU A C 1
ATOM 638 O O . LEU A 1 82 ? 3.615 8.984 8.766 1.00 91.94 82 LEU A O 1
ATOM 642 N N . PHE A 1 83 ? 3.156 6.822 9.216 1.00 88.44 83 PHE A N 1
ATOM 643 C CA . PHE A 1 83 ? 3.055 6.951 10.662 1.00 88.44 83 PHE A CA 1
ATOM 644 C C . PHE A 1 83 ? 4.156 6.130 11.337 1.00 88.44 83 PHE A C 1
ATOM 646 O O . PHE A 1 83 ? 4.216 4.908 11.204 1.00 88.44 83 PHE A O 1
ATO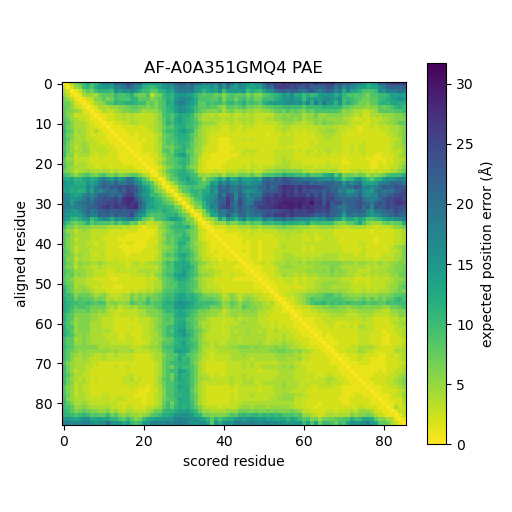M 653 N N . THR A 1 84 ? 5.058 6.802 12.054 1.00 85.06 84 THR A N 1
ATOM 654 C CA . THR A 1 84 ? 6.226 6.175 12.700 1.00 85.06 84 THR A CA 1
ATOM 655 C C . THR A 1 84 ? 5.909 5.503 14.038 1.00 85.06 84 THR A C 1
ATOM 657 O O . THR A 1 84 ? 6.814 4.970 14.674 1.00 85.06 84 THR A O 1
ATOM 660 N N . GLY A 1 85 ? 4.638 5.491 14.443 1.00 76.19 85 GLY A N 1
ATOM 661 C CA . GLY A 1 85 ? 4.190 5.034 15.755 1.00 76.19 85 GLY A CA 1
ATOM 662 C C . GLY A 1 85 ? 4.063 6.180 16.770 1.00 76.19 85 GLY A C 1
ATOM 663 O O . GLY A 1 85 ? 4.544 7.283 16.499 1.00 76.19 85 GLY A O 1
ATOM 664 N N . PRO A 1 86 ? 3.356 5.935 17.888 1.00 65.19 86 PRO A N 1
ATOM 665 C CA . PRO A 1 86 ? 3.234 6.872 19.004 1.00 65.19 86 PRO A CA 1
ATOM 666 C C . PRO A 1 86 ? 4.523 7.006 19.826 1.00 65.19 86 PRO A C 1
ATOM 668 O O . PRO A 1 86 ? 5.374 6.087 19.769 1.00 65.19 86 PRO A O 1
#